Protein AF-A0A6G4BSG1-F1 (afdb_monomer_lite)

Structure (mmCIF, N/CA/C/O backbone):
data_AF-A0A6G4BSG1-F1
#
_entry.id   AF-A0A6G4BSG1-F1
#
loop_
_atom_site.group_PDB
_atom_site.id
_atom_site.type_symbol
_atom_site.label_atom_id
_atom_site.label_alt_id
_atom_site.label_comp_id
_atom_site.label_asym_id
_atom_site.label_entity_id
_atom_site.label_seq_id
_atom_site.pdbx_PDB_ins_code
_atom_site.Cartn_x
_atom_site.Cartn_y
_atom_site.Cartn_z
_atom_site.occupancy
_atom_site.B_iso_or_equiv
_atom_site.auth_seq_id
_atom_site.auth_comp_id
_atom_site.auth_asym_id
_atom_site.auth_atom_id
_atom_site.pdbx_PDB_model_num
ATOM 1 N N . MET A 1 1 ? 6.494 -14.912 -9.657 1.00 60.81 1 MET A N 1
ATOM 2 C CA . MET A 1 1 ? 6.523 -13.634 -10.402 1.00 60.81 1 MET A CA 1
ATOM 3 C C . MET A 1 1 ? 6.212 -12.513 -9.416 1.00 60.81 1 MET A C 1
ATOM 5 O O . MET A 1 1 ? 5.229 -12.637 -8.694 1.00 60.81 1 MET A O 1
ATOM 9 N N . ARG A 1 2 ? 7.073 -11.496 -9.281 1.00 70.56 2 ARG A N 1
ATOM 10 C CA . ARG A 1 2 ? 6.805 -10.331 -8.414 1.00 70.56 2 ARG A CA 1
ATOM 11 C C . ARG A 1 2 ? 5.799 -9.445 -9.157 1.00 70.56 2 ARG A C 1
ATOM 13 O O . ARG A 1 2 ? 6.026 -9.165 -10.329 1.00 70.56 2 ARG A O 1
ATOM 20 N N . ARG A 1 3 ? 4.675 -9.083 -8.530 1.00 79.12 3 ARG A N 1
ATOM 21 C CA . ARG A 1 3 ? 3.691 -8.173 -9.142 1.00 79.12 3 ARG A CA 1
ATOM 22 C C . ARG A 1 3 ? 4.361 -6.816 -9.353 1.00 79.12 3 ARG A C 1
ATOM 24 O O . ARG A 1 3 ? 4.952 -6.281 -8.417 1.00 79.12 3 ARG A O 1
ATOM 31 N N . THR A 1 4 ? 4.273 -6.291 -10.567 1.00 85.25 4 THR A N 1
ATOM 32 C CA . THR A 1 4 ? 4.713 -4.935 -10.897 1.00 85.25 4 THR A CA 1
ATOM 33 C C . THR A 1 4 ? 3.486 -4.042 -10.868 1.00 85.25 4 THR A C 1
ATOM 35 O O . THR A 1 4 ? 2.546 -4.303 -11.612 1.00 85.25 4 THR A O 1
ATOM 38 N N . PHE A 1 5 ? 3.485 -3.031 -10.003 1.00 87.25 5 PHE A N 1
ATOM 39 C CA . PHE A 1 5 ? 2.389 -2.067 -9.948 1.00 87.25 5 PHE A CA 1
ATOM 40 C C . PHE A 1 5 ? 2.519 -1.041 -11.062 1.00 87.25 5 PHE A C 1
ATOM 42 O O . PHE A 1 5 ? 3.624 -0.551 -11.332 1.00 87.25 5 PHE A O 1
ATOM 49 N N . THR A 1 6 ? 1.394 -0.696 -11.676 1.00 91.88 6 THR A N 1
ATOM 50 C CA . THR A 1 6 ? 1.330 0.396 -12.646 1.00 91.88 6 THR A CA 1
ATOM 51 C C . THR A 1 6 ? 1.512 1.746 -11.946 1.00 91.88 6 THR A C 1
ATOM 53 O O . THR A 1 6 ? 1.393 1.866 -10.723 1.00 91.88 6 THR A O 1
ATOM 56 N N . ALA A 1 7 ? 1.821 2.793 -12.714 1.00 92.62 7 ALA A N 1
ATOM 57 C CA . ALA A 1 7 ? 1.905 4.151 -12.172 1.00 92.62 7 ALA A CA 1
ATOM 58 C C . ALA A 1 7 ? 0.567 4.610 -11.559 1.00 92.62 7 ALA A C 1
ATOM 60 O O . ALA A 1 7 ? 0.557 5.298 -10.542 1.00 92.62 7 ALA A O 1
ATOM 61 N N . GLU A 1 8 ? -0.549 4.175 -12.144 1.00 93.12 8 GLU A N 1
ATOM 62 C CA . GLU A 1 8 ? -1.905 4.456 -11.666 1.00 93.12 8 GLU A CA 1
ATOM 63 C C . GLU A 1 8 ? -2.168 3.783 -10.318 1.00 93.12 8 GLU A C 1
ATOM 65 O O . GLU A 1 8 ? -2.606 4.447 -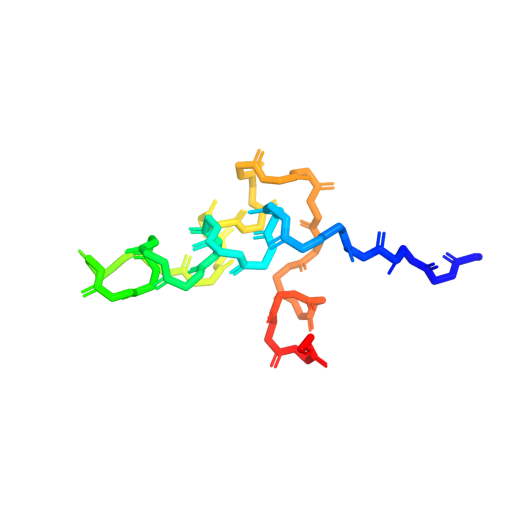9.381 1.00 93.12 8 GLU A O 1
ATOM 70 N N . GLU A 1 9 ? -1.812 2.501 -10.172 1.00 92.12 9 GLU A N 1
ATOM 71 C CA . GLU A 1 9 ? -1.941 1.794 -8.894 1.00 92.12 9 GLU A CA 1
ATOM 72 C C . GLU A 1 9 ? -1.104 2.474 -7.802 1.00 92.12 9 GLU A C 1
ATOM 74 O O . GLU A 1 9 ? -1.580 2.650 -6.682 1.00 92.12 9 GLU A O 1
ATOM 79 N N . LYS A 1 10 ? 0.114 2.929 -8.126 1.00 92.00 10 LYS A N 1
ATOM 80 C CA . LYS A 1 10 ? 0.963 3.683 -7.189 1.00 92.00 10 LYS A CA 1
ATOM 81 C C . LYS A 1 10 ? 0.326 5.004 -6.760 1.00 92.00 10 LYS A C 1
ATOM 83 O O . LYS A 1 10 ? 0.351 5.329 -5.574 1.00 92.00 10 LYS A O 1
ATOM 88 N N . ALA A 1 11 ? -0.264 5.740 -7.700 1.00 94.75 11 ALA A N 1
ATOM 89 C CA . ALA A 1 11 ? -0.972 6.981 -7.402 1.00 94.75 11 ALA A CA 1
ATOM 90 C C . ALA A 1 11 ? -2.201 6.731 -6.512 1.00 94.75 11 ALA A C 1
ATOM 92 O O . ALA A 1 11 ? -2.411 7.451 -5.537 1.00 94.75 11 ALA A O 1
ATOM 93 N N . SER A 1 12 ? -2.971 5.671 -6.780 1.00 93.81 12 SER A N 1
ATOM 94 C CA . SER A 1 12 ? -4.111 5.285 -5.940 1.00 93.81 12 SER A CA 1
ATOM 95 C C . SER A 1 12 ? -3.690 4.884 -4.525 1.00 93.81 12 SER A C 1
ATOM 97 O O . SER A 1 12 ? -4.320 5.320 -3.565 1.00 93.81 12 SER A O 1
ATOM 99 N N . VAL A 1 13 ? -2.611 4.104 -4.369 1.00 93.25 13 VAL A N 1
ATOM 100 C CA . VAL A 1 13 ? -2.049 3.764 -3.046 1.00 93.25 13 VAL A CA 1
ATOM 101 C C . VAL A 1 13 ? -1.679 5.031 -2.277 1.00 93.25 13 VAL A C 1
ATOM 103 O O . VAL A 1 13 ? -2.010 5.144 -1.097 1.00 93.25 13 VAL A O 1
ATOM 106 N N . PHE A 1 14 ? -1.020 5.984 -2.942 1.00 92.88 14 PHE A N 1
ATOM 107 C CA . PHE A 1 14 ? -0.591 7.233 -2.320 1.00 92.88 14 PHE A CA 1
ATOM 108 C C . PHE A 1 14 ? -1.773 8.081 -1.833 1.00 92.88 14 PHE A C 1
ATOM 110 O O . PHE A 1 14 ? -1.766 8.520 -0.684 1.00 92.88 14 PHE A O 1
ATOM 117 N N . GLU A 1 15 ? -2.810 8.270 -2.654 1.00 96.12 15 GLU A N 1
ATOM 118 C CA . GLU A 1 15 ? -3.992 9.043 -2.248 1.00 96.12 15 GLU A CA 1
ATOM 119 C C . GLU A 1 15 ? -4.788 8.353 -1.130 1.00 96.12 15 GLU A C 1
ATOM 121 O O . GLU A 1 15 ? -5.219 9.017 -0.189 1.00 96.12 15 GLU A O 1
A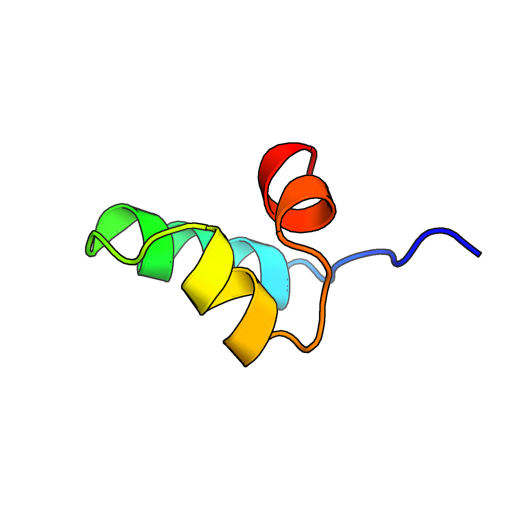TOM 126 N N . LEU A 1 16 ? -4.941 7.024 -1.170 1.00 94.75 16 LEU A N 1
ATOM 127 C CA . LEU A 1 16 ? -5.607 6.275 -0.097 1.00 94.75 16 LEU A CA 1
ATOM 128 C C . LEU A 1 16 ? -4.850 6.398 1.230 1.00 94.75 16 LEU A C 1
ATOM 130 O O . LEU A 1 16 ? -5.449 6.695 2.263 1.00 94.75 16 LEU A O 1
ATOM 134 N N . TRP A 1 17 ? -3.526 6.231 1.204 1.00 94.50 17 TRP A N 1
ATOM 135 C CA . TRP A 1 17 ? -2.694 6.389 2.395 1.00 94.50 17 TRP A CA 1
ATOM 136 C C . TRP A 1 17 ? -2.761 7.815 2.958 1.00 94.50 17 TRP A C 1
ATOM 138 O O . TRP A 1 17 ? -2.950 7.999 4.160 1.00 94.50 17 TRP A O 1
ATOM 148 N N . LYS A 1 18 ? -2.678 8.829 2.089 1.00 95.94 18 LYS A N 1
ATOM 149 C CA . LYS A 1 18 ? -2.800 10.248 2.458 1.00 95.94 18 LYS A CA 1
ATOM 150 C C . LYS A 1 18 ? -4.153 10.572 3.099 1.00 95.94 18 LYS A C 1
ATOM 152 O O . LYS A 1 18 ? -4.212 11.404 4.000 1.00 95.94 18 LYS A O 1
ATOM 157 N N . ASN A 1 19 ? -5.217 9.888 2.681 1.00 96.12 19 ASN A N 1
ATOM 158 C CA . ASN A 1 19 ? -6.555 10.001 3.266 1.00 96.12 19 ASN A CA 1
ATOM 159 C C . ASN A 1 19 ? -6.736 9.170 4.553 1.00 96.12 19 ASN A C 1
ATOM 161 O O . ASN A 1 19 ? -7.833 9.134 5.108 1.00 96.12 19 ASN A O 1
ATOM 165 N N . GLY A 1 20 ? -5.679 8.517 5.045 1.00 95.38 20 GLY A N 1
ATOM 166 C CA . GLY A 1 20 ? -5.684 7.760 6.297 1.00 95.38 20 GLY A CA 1
ATOM 167 C C . GLY A 1 20 ? -6.095 6.293 6.159 1.00 95.38 20 GLY A C 1
ATOM 168 O O . GLY A 1 20 ? -6.256 5.617 7.174 1.00 95.38 20 GLY A O 1
ATOM 169 N N . THR A 1 21 ? -6.251 5.769 4.940 1.00 96.00 21 THR A N 1
ATOM 170 C CA . THR A 1 21 ? -6.523 4.341 4.732 1.00 96.00 21 THR A CA 1
ATOM 171 C C . THR A 1 21 ? -5.284 3.511 5.076 1.00 96.00 21 THR A C 1
ATOM 173 O O . THR A 1 21 ? -4.177 3.772 4.601 1.00 96.00 21 THR A O 1
ATOM 176 N N . GLY A 1 22 ? -5.459 2.477 5.901 1.00 93.62 22 GLY A N 1
ATOM 177 C CA . GLY A 1 22 ? -4.363 1.600 6.312 1.00 93.62 22 GLY A CA 1
ATOM 178 C C . GLY A 1 22 ? -3.872 0.684 5.186 1.00 93.62 22 GLY A C 1
ATOM 179 O O . GLY A 1 22 ? -4.640 0.252 4.326 1.00 93.62 22 GLY A O 1
ATOM 180 N N . PHE A 1 23 ? -2.594 0.297 5.226 1.00 91.62 23 PHE A N 1
ATOM 181 C CA . PHE A 1 23 ? -1.980 -0.551 4.192 1.00 91.62 23 PHE A CA 1
ATOM 182 C C . PHE A 1 23 ? -2.672 -1.906 3.993 1.00 91.62 23 PHE A C 1
ATOM 184 O O . PHE A 1 23 ? -2.709 -2.411 2.874 1.00 91.62 23 PHE A O 1
ATOM 191 N N . SER A 1 24 ? -3.240 -2.492 5.050 1.00 93.69 24 SER A N 1
ATOM 192 C CA . SER A 1 24 ? -3.997 -3.748 4.949 1.00 93.69 24 SER A CA 1
ATOM 193 C C . SER A 1 24 ? -5.271 -3.595 4.121 1.00 93.69 24 SER A C 1
ATOM 195 O O . SER A 1 24 ? -5.620 -4.482 3.347 1.00 93.69 24 SER A O 1
ATOM 197 N N . GLU A 1 25 ? -5.946 -2.459 4.255 1.00 95.19 25 GLU A N 1
ATOM 198 C CA . GLU A 1 25 ? -7.184 -2.169 3.539 1.00 95.19 25 GLU A CA 1
ATOM 199 C C . GLU A 1 25 ? -6.900 -1.805 2.079 1.00 95.19 25 GLU A C 1
ATOM 201 O O . GLU A 1 25 ? -7.526 -2.352 1.175 1.00 95.19 25 GLU A O 1
ATOM 206 N N . ILE A 1 26 ? -5.848 -1.017 1.832 1.00 94.81 26 ILE A N 1
ATOM 207 C CA . ILE A 1 26 ? -5.331 -0.751 0.480 1.00 94.81 26 ILE A CA 1
ATOM 208 C C . ILE A 1 26 ? -4.949 -2.059 -0.229 1.00 94.81 26 ILE A C 1
ATOM 210 O O . ILE A 1 26 ? -5.246 -2.255 -1.408 1.00 94.81 26 ILE A O 1
ATOM 214 N N . ALA A 1 27 ? -4.312 -2.987 0.487 1.00 92.69 27 ALA A N 1
ATOM 215 C CA . ALA A 1 27 ? -3.947 -4.282 -0.065 1.00 92.69 27 ALA A CA 1
ATOM 216 C C . ALA A 1 27 ? -5.173 -5.128 -0.432 1.00 92.69 27 ALA A C 1
ATOM 218 O O . ALA A 1 27 ? -5.166 -5.746 -1.494 1.00 92.69 27 ALA A O 1
ATOM 219 N N . ASN A 1 28 ? -6.236 -5.101 0.378 1.00 93.44 28 ASN A N 1
ATOM 220 C CA . ASN A 1 28 ? -7.5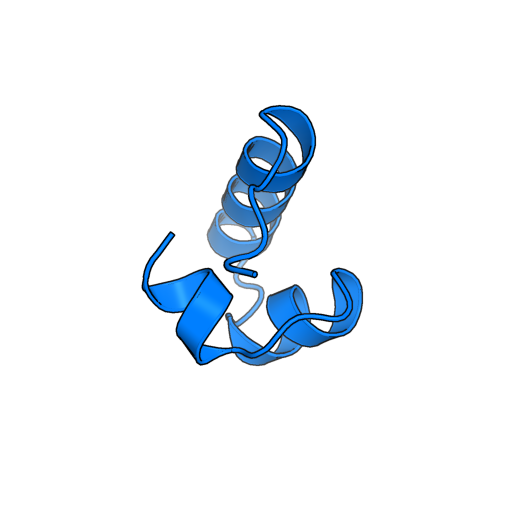04 -5.749 0.037 1.00 93.44 28 ASN A CA 1
ATOM 221 C C . ASN A 1 28 ? -8.139 -5.141 -1.220 1.00 93.44 28 ASN A C 1
ATOM 223 O O . ASN A 1 28 ? -8.541 -5.893 -2.105 1.00 93.44 28 ASN A O 1
ATOM 227 N N . ILE A 1 29 ? -8.165 -3.807 -1.341 1.00 91.88 29 ILE A N 1
ATOM 228 C CA . ILE A 1 29 ? -8.694 -3.103 -2.526 1.00 91.88 29 ILE A CA 1
ATOM 229 C C . ILE A 1 29 ? -7.945 -3.532 -3.794 1.00 91.88 29 ILE A C 1
ATOM 231 O O . ILE A 1 29 ? -8.554 -3.789 -4.828 1.00 91.88 29 ILE A O 1
ATOM 235 N N . LEU A 1 30 ? -6.619 -3.649 -3.710 1.00 89.94 30 LEU A N 1
ATOM 236 C CA . LEU A 1 30 ? -5.775 -4.010 -4.849 1.00 89.94 30 LEU A CA 1
ATOM 237 C C . LEU A 1 30 ? -5.645 -5.523 -5.066 1.00 89.94 30 LEU A C 1
ATOM 239 O O . LEU A 1 30 ? -4.941 -5.937 -5.991 1.00 89.94 30 LEU A O 1
ATOM 243 N N . GLY A 1 31 ? -6.261 -6.361 -4.226 1.00 89.81 31 GLY A N 1
ATOM 244 C CA . GLY A 1 31 ? -6.093 -7.817 -4.272 1.00 89.81 31 GLY A CA 1
ATOM 245 C C . GLY A 1 31 ? -4.630 -8.244 -4.099 1.00 89.81 31 GLY A C 1
ATOM 246 O O . GLY A 1 31 ? -4.126 -9.101 -4.826 1.00 89.81 31 GLY A O 1
ATOM 247 N N . SER A 1 32 ? -3.905 -7.581 -3.200 1.00 88.19 32 SER A N 1
ATOM 248 C CA . SER A 1 32 ? -2.482 -7.795 -2.935 1.00 88.19 32 SER A CA 1
ATOM 249 C C . SER A 1 32 ? -2.229 -8.130 -1.465 1.00 88.19 32 SER A C 1
ATOM 251 O O . SER A 1 32 ? -3.114 -8.048 -0.619 1.00 88.19 32 SER A O 1
ATOM 253 N N . LYS A 1 33 ? -0.994 -8.518 -1.134 1.00 88.62 33 LYS A N 1
ATOM 254 C CA . LYS A 1 33 ? -0.593 -8.743 0.262 1.00 88.62 33 LYS A CA 1
ATOM 255 C C . LYS A 1 33 ? -0.237 -7.401 0.920 1.00 88.62 33 LYS A C 1
ATOM 257 O O . LYS A 1 33 ? 0.475 -6.617 0.292 1.00 88.62 33 LYS A O 1
ATOM 262 N N . PRO A 1 34 ? -0.607 -7.150 2.190 1.00 86.44 34 PRO A N 1
ATOM 263 C CA . PRO A 1 34 ? -0.257 -5.909 2.896 1.00 86.44 34 PRO A CA 1
ATOM 264 C C . PRO A 1 34 ? 1.241 -5.584 2.873 1.00 86.44 34 PRO A C 1
ATOM 266 O O . PRO A 1 34 ? 1.633 -4.458 2.583 1.00 86.44 34 PRO A O 1
ATOM 269 N N . GLY A 1 35 ? 2.096 -6.595 3.063 1.00 86.50 35 GLY A N 1
ATOM 270 C CA . GLY A 1 35 ? 3.551 -6.421 2.989 1.00 86.50 35 GLY A CA 1
ATOM 271 C C . GLY A 1 35 ? 4.064 -6.016 1.601 1.00 86.50 35 GLY A C 1
ATOM 272 O O . GLY A 1 35 ? 5.126 -5.412 1.489 1.00 86.50 35 GLY A O 1
ATOM 273 N N . THR A 1 36 ? 3.313 -6.304 0.535 1.00 87.75 36 THR A N 1
ATOM 274 C CA . THR A 1 36 ? 3.641 -5.847 -0.819 1.00 87.75 36 THR A CA 1
ATOM 275 C C . THR A 1 36 ? 3.362 -4.356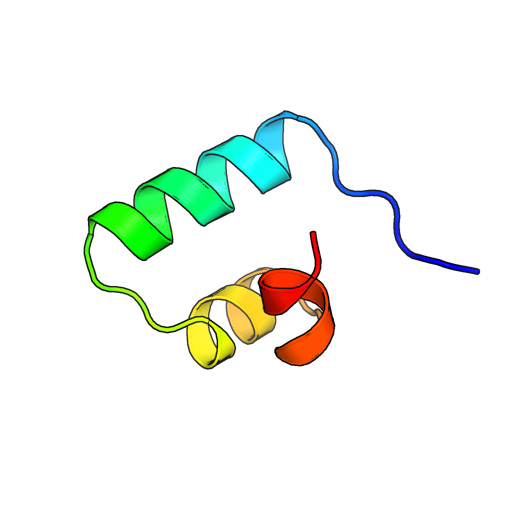 -0.982 1.00 87.75 36 THR A C 1
ATOM 277 O O . THR A 1 36 ? 4.163 -3.678 -1.609 1.00 87.75 36 THR A O 1
ATOM 280 N N . ILE A 1 37 ? 2.286 -3.838 -0.384 1.00 89.88 37 ILE A N 1
ATOM 281 C CA . ILE A 1 37 ? 1.995 -2.397 -0.383 1.00 89.88 37 ILE A CA 1
ATOM 282 C C . ILE A 1 37 ? 3.017 -1.635 0.471 1.00 89.88 37 ILE A C 1
ATOM 284 O O . ILE A 1 37 ? 3.448 -0.559 0.087 1.00 89.88 37 ILE A O 1
ATOM 288 N N . PHE A 1 38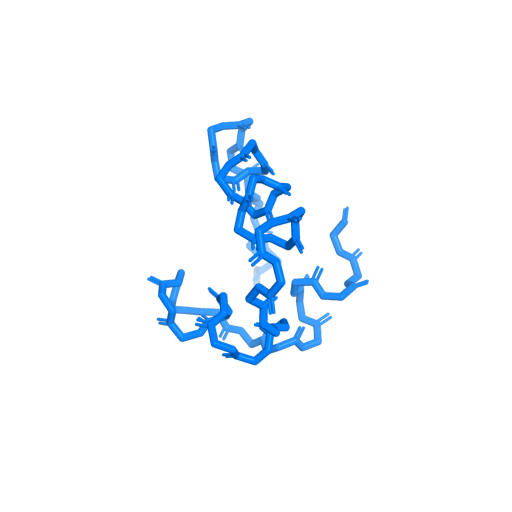 ? 3.466 -2.222 1.585 1.00 84.75 38 PHE A N 1
ATOM 289 C CA . PHE A 1 38 ? 4.467 -1.616 2.473 1.00 84.75 38 PHE A CA 1
ATOM 290 C C . PHE A 1 38 ? 5.879 -1.512 1.864 1.00 84.75 38 PHE A C 1
ATOM 292 O O . PHE A 1 38 ? 6.675 -0.685 2.293 1.00 84.75 38 PHE A O 1
ATOM 299 N N . THR A 1 39 ? 6.219 -2.380 0.905 1.00 84.31 39 THR A N 1
ATOM 300 C CA . THR A 1 39 ? 7.574 -2.476 0.319 1.00 84.31 39 THR A CA 1
ATOM 301 C C . THR A 1 39 ? 7.670 -1.959 -1.118 1.00 84.31 39 THR A C 1
ATOM 303 O O . THR A 1 39 ? 8.734 -2.086 -1.730 1.00 84.31 39 THR A O 1
ATOM 306 N N . MET A 1 40 ? 6.563 -1.456 -1.673 1.00 78.81 40 MET A N 1
ATOM 307 C CA . MET A 1 40 ? 6.487 -0.856 -3.010 1.00 78.81 40 MET A CA 1
ATOM 308 C C . MET A 1 40 ? 7.066 0.557 -3.016 1.00 78.81 40 MET A C 1
ATOM 310 O O . MET A 1 40 ? 7.698 0.894 -4.045 1.00 78.81 40 MET A O 1
#

Radius of gyration: 9.28 Å; chains: 1; bounding box: 16×24×19 Å

Foldseek 3Di:
DQDDDDPVLVVVLVVCVVVVNQLCVSCVVVVHHSVSSVVD

Sequence (40 aa):
MRRTFTAEEKASVF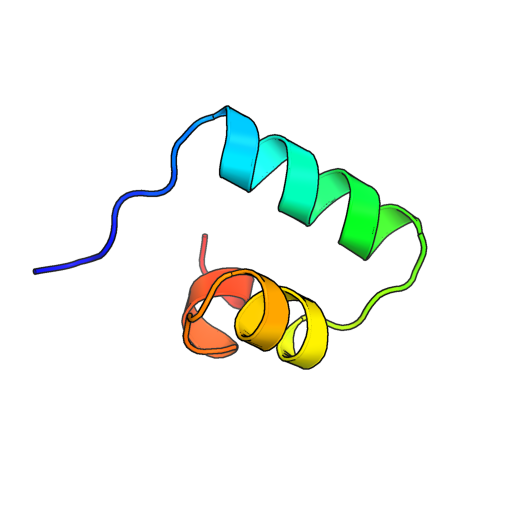ELWKNGTGFSEIANILGSKPGTIFTM

Secondary structure (DSSP, 8-state):
-PPPPPHHHHHHHHHHHHTT--HHHHHHHTTS-HHHHHT-

pLDDT: mean 89.75, std 7.07, range [60.81, 96.12]

Organism: Escherichia coli (NCBI:txid562)